Protein AF-A0A127SSP3-F1 (afdb_monomer_lite)

Radius of gyration: 11.99 Å; chains: 1; bounding box: 30×21×26 Å

Secondary structure (DSSP, 8-state):
------HHHHHHHTT-SSHHHHHHHHHHHHSS-HHHHHHTT---GGGT-S-------

Structure (mmCIF, N/CA/C/O backbone):
data_AF-A0A127SSP3-F1
#
_entry.id   AF-A0A127SSP3-F1
#
loop_
_atom_site.group_PDB
_atom_site.id
_atom_site.type_symbol
_atom_site.label_atom_id
_atom_site.label_alt_id
_atom_site.label_comp_id
_atom_site.label_a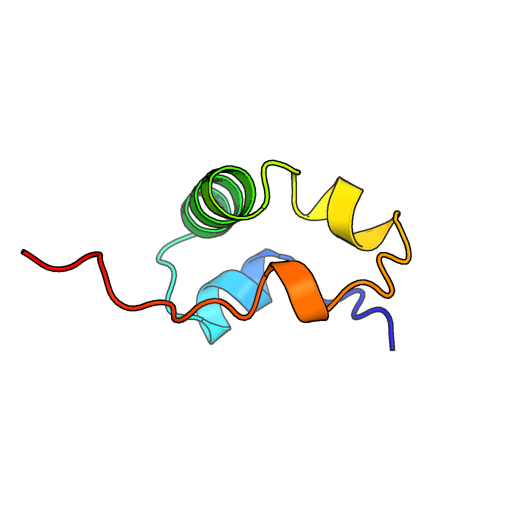sym_id
_atom_site.label_entity_id
_atom_site.label_seq_id
_atom_site.pdbx_PDB_ins_code
_atom_site.Cartn_x
_atom_site.Cartn_y
_atom_site.Cartn_z
_atom_site.occupancy
_atom_site.B_iso_or_equiv
_atom_site.auth_seq_id
_atom_site.auth_comp_id
_atom_site.auth_asym_id
_atom_site.auth_atom_id
_atom_site.pdbx_PDB_model_num
ATOM 1 N N . LYS A 1 1 ? 4.094 5.416 -16.964 1.00 46.88 1 LYS A N 1
ATOM 2 C CA . LYS A 1 1 ? 4.623 6.348 -15.939 1.00 46.88 1 LYS A CA 1
ATOM 3 C C . LYS A 1 1 ? 4.867 5.505 -14.698 1.00 46.88 1 LYS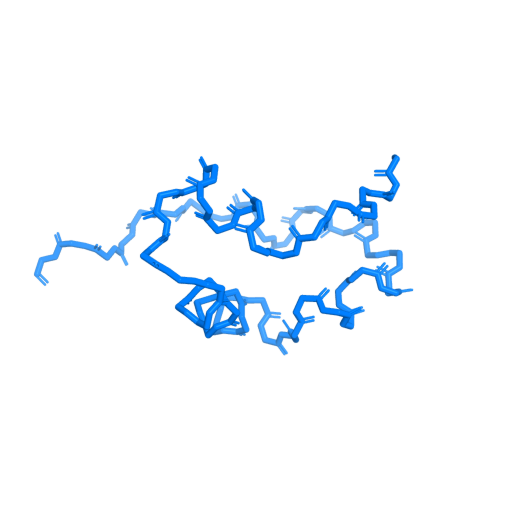 A C 1
ATOM 5 O O . LYS A 1 1 ? 3.892 5.079 -14.097 1.00 46.88 1 LYS A O 1
ATOM 10 N N . GLU A 1 2 ? 6.116 5.144 -14.401 1.00 55.81 2 GLU A N 1
ATOM 11 C CA . GLU A 1 2 ? 6.449 4.481 -13.136 1.00 55.81 2 GLU A CA 1
ATOM 12 C C . GLU A 1 2 ? 6.141 5.481 -12.023 1.00 55.81 2 GLU A C 1
ATOM 14 O O . GLU A 1 2 ? 6.817 6.500 -11.873 1.00 55.81 2 GLU A O 1
ATOM 19 N N . SER A 1 3 ? 5.027 5.285 -11.325 1.00 60.88 3 SER A N 1
ATOM 20 C CA . SER A 1 3 ? 4.671 6.177 -10.234 1.00 60.88 3 SER A CA 1
ATOM 21 C C . SER A 1 3 ? 5.623 5.895 -9.075 1.00 60.88 3 SER A C 1
ATOM 23 O O . SER A 1 3 ? 5.420 4.959 -8.305 1.00 60.88 3 SER A O 1
ATOM 25 N N . ASN A 1 4 ? 6.635 6.750 -8.910 1.00 71.81 4 ASN A N 1
ATOM 26 C CA . ASN A 1 4 ? 7.478 6.849 -7.708 1.00 71.81 4 ASN A CA 1
ATOM 27 C C . ASN A 1 4 ? 6.689 7.295 -6.457 1.00 71.81 4 ASN A C 1
ATOM 29 O O . ASN A 1 4 ? 7.268 7.699 -5.455 1.00 71.81 4 ASN A O 1
ATOM 33 N N . GLU A 1 5 ? 5.359 7.239 -6.514 1.00 85.31 5 GLU A N 1
ATOM 34 C CA . GLU A 1 5 ? 4.448 7.584 -5.434 1.00 85.31 5 GLU A CA 1
ATOM 35 C C . GLU A 1 5 ? 4.758 6.708 -4.211 1.00 85.31 5 GLU A C 1
ATOM 37 O O . GLU A 1 5 ? 4.920 5.494 -4.363 1.00 85.31 5 GLU A O 1
ATOM 42 N N . PRO A 1 6 ? 4.909 7.264 -3.003 1.00 89.00 6 PRO A N 1
ATOM 43 C CA . PRO A 1 6 ? 5.170 6.452 -1.819 1.00 89.00 6 PRO A CA 1
ATOM 44 C C . PRO A 1 6 ? 4.054 5.424 -1.577 1.00 89.00 6 PRO A C 1
ATOM 46 O O . PRO A 1 6 ? 2.877 5.705 -1.792 1.00 89.00 6 PRO A O 1
ATOM 49 N N . ILE A 1 7 ? 4.417 4.222 -1.113 1.00 88.94 7 ILE A N 1
ATOM 50 C CA . ILE A 1 7 ? 3.450 3.134 -0.859 1.00 88.94 7 ILE A CA 1
ATOM 51 C C . ILE A 1 7 ? 2.389 3.569 0.162 1.00 88.94 7 ILE A C 1
ATOM 53 O O . ILE A 1 7 ? 1.243 3.148 0.053 1.00 88.94 7 ILE A O 1
ATOM 57 N N . LEU A 1 8 ? 2.750 4.440 1.110 1.00 90.31 8 LEU A N 1
ATOM 58 C CA . LEU A 1 8 ? 1.816 5.017 2.073 1.00 90.31 8 LEU A CA 1
ATOM 59 C C . LEU A 1 8 ? 0.640 5.739 1.393 1.00 90.31 8 LEU A C 1
ATOM 61 O O . LEU A 1 8 ? -0.503 5.435 1.708 1.00 90.31 8 LEU A O 1
ATOM 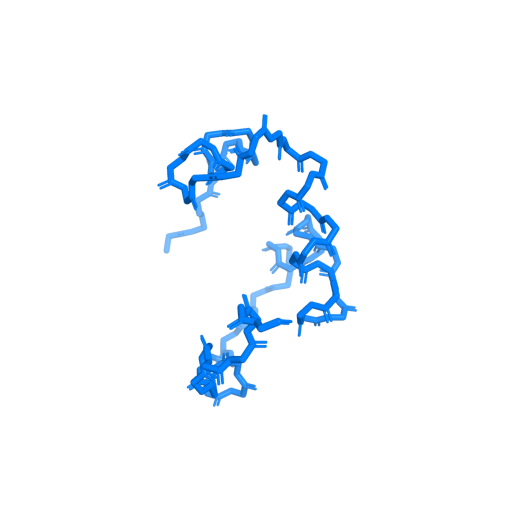65 N N . TYR A 1 9 ? 0.899 6.600 0.405 1.00 91.44 9 TYR A N 1
ATOM 66 C CA . TYR A 1 9 ? -0.170 7.309 -0.310 1.00 91.44 9 TYR A CA 1
ATOM 67 C C . TYR A 1 9 ? -1.065 6.362 -1.109 1.00 91.44 9 TYR A C 1
ATOM 69 O O . TYR A 1 9 ? -2.277 6.552 -1.172 1.00 91.44 9 TYR A O 1
ATOM 77 N N . LEU A 1 10 ? -0.490 5.302 -1.685 1.00 90.06 10 LEU A N 1
ATOM 78 C CA . LEU A 1 10 ? -1.281 4.258 -2.336 1.00 90.06 10 LEU A CA 1
ATOM 79 C C . LEU A 1 10 ? -2.170 3.525 -1.326 1.00 90.06 10 LEU A C 1
ATOM 81 O O . LEU A 1 10 ? -3.312 3.209 -1.647 1.00 90.06 10 LEU A O 1
ATOM 85 N N . ALA A 1 11 ? -1.669 3.268 -0.117 1.00 91.81 11 ALA A N 1
ATOM 86 C CA . ALA A 1 11 ? -2.445 2.620 0.933 1.00 91.81 11 ALA A CA 1
ATOM 87 C C . ALA A 1 11 ? -3.665 3.472 1.292 1.00 91.81 11 ALA A C 1
ATOM 89 O O . ALA A 1 11 ? -4.784 2.974 1.212 1.00 91.81 11 ALA A O 1
ATOM 90 N N . GLU A 1 12 ? -3.463 4.763 1.556 1.00 92.56 12 GLU A N 1
ATOM 91 C CA . GLU A 1 12 ? -4.548 5.703 1.852 1.00 92.56 12 GLU A CA 1
ATOM 92 C C . GLU A 1 12 ? -5.545 5.809 0.689 1.00 92.56 12 GLU A C 1
ATOM 94 O O . GLU A 1 12 ? -6.753 5.684 0.884 1.00 92.56 12 GLU A O 1
ATOM 99 N N . ARG A 1 13 ? -5.049 5.960 -0.546 1.00 91.81 13 ARG A N 1
ATOM 100 C CA . ARG A 1 13 ? -5.878 6.100 -1.754 1.00 91.81 13 ARG A CA 1
ATOM 101 C C . ARG A 1 13 ? -6.760 4.884 -2.027 1.00 91.81 13 ARG A C 1
ATOM 103 O O . ARG A 1 13 ? -7.875 5.045 -2.516 1.00 91.81 13 ARG A O 1
ATOM 110 N N . TYR A 1 14 ? -6.258 3.684 -1.749 1.00 89.19 14 TYR A N 1
ATOM 111 C CA . TYR A 1 14 ? -6.996 2.433 -1.932 1.00 89.19 14 TYR A CA 1
ATOM 112 C C . TYR A 1 14 ? -7.724 1.965 -0.660 1.00 89.19 14 TYR A C 1
ATOM 114 O O . TYR A 1 14 ? -8.286 0.874 -0.661 1.00 89.19 14 TYR A O 1
ATOM 122 N N . GLY A 1 15 ? -7.749 2.775 0.406 1.00 92.19 15 GLY A N 1
ATOM 123 C CA . GLY A 1 15 ? -8.533 2.506 1.616 1.00 92.19 15 GLY A CA 1
ATOM 124 C C . GLY A 1 15 ? -7.911 1.498 2.586 1.00 92.19 15 GLY A C 1
ATOM 125 O O . GLY A 1 15 ? -8.618 0.922 3.409 1.00 92.19 15 GLY A O 1
ATOM 126 N N . PHE A 1 16 ? -6.602 1.266 2.511 1.00 92.12 16 PHE A N 1
ATOM 127 C CA . PHE A 1 16 ? -5.886 0.470 3.503 1.00 92.12 16 PHE A CA 1
ATOM 128 C C . PHE A 1 16 ? -5.579 1.308 4.745 1.00 92.12 16 PHE A C 1
ATOM 130 O O . PHE A 1 16 ? -5.099 2.433 4.648 1.00 92.12 16 PHE A O 1
ATOM 137 N N . GLU A 1 17 ? -5.760 0.707 5.921 1.00 91.62 17 GLU A N 1
ATOM 138 C CA . GLU A 1 17 ? -5.442 1.320 7.221 1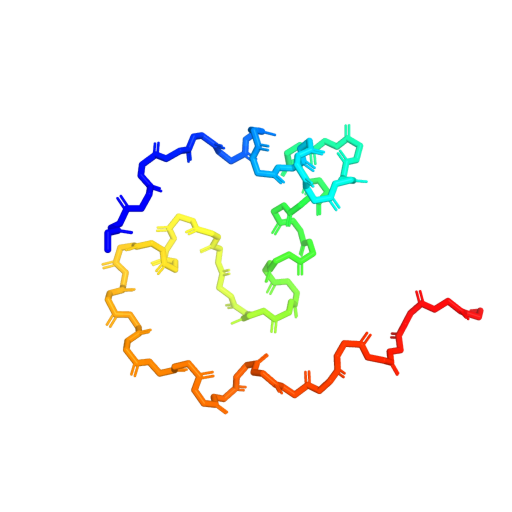.00 91.62 17 GLU A CA 1
ATOM 139 C C . GLU A 1 17 ? -3.955 1.677 7.387 1.00 91.62 17 GLU A C 1
ATOM 141 O O . GLU A 1 17 ? -3.591 2.521 8.201 1.00 91.62 17 GLU A O 1
ATOM 146 N N . SER A 1 18 ? -3.071 0.996 6.650 1.00 92.00 18 SER A N 1
ATOM 147 C CA . SER A 1 18 ? -1.631 1.190 6.751 1.00 92.00 18 SER A CA 1
ATOM 148 C C . SER A 1 18 ? -0.891 0.715 5.503 1.00 92.00 18 SER A C 1
ATOM 150 O O . SER A 1 18 ? -1.344 -0.158 4.753 1.00 92.00 18 SER A O 1
ATOM 152 N N . GLN A 1 19 ? 0.335 1.220 5.340 1.00 93.25 19 GLN A N 1
ATOM 153 C CA . GLN A 1 19 ? 1.278 0.744 4.326 1.00 93.25 19 GLN A CA 1
ATOM 154 C C . GLN A 1 19 ? 1.552 -0.767 4.440 1.00 93.25 19 GLN A C 1
ATOM 156 O O . GLN A 1 19 ? 1.795 -1.446 3.439 1.00 93.25 19 GLN A O 1
ATOM 161 N N . GLN A 1 20 ? 1.542 -1.296 5.666 1.00 93.31 20 GLN A N 1
ATOM 162 C CA . GLN A 1 20 ? 1.856 -2.6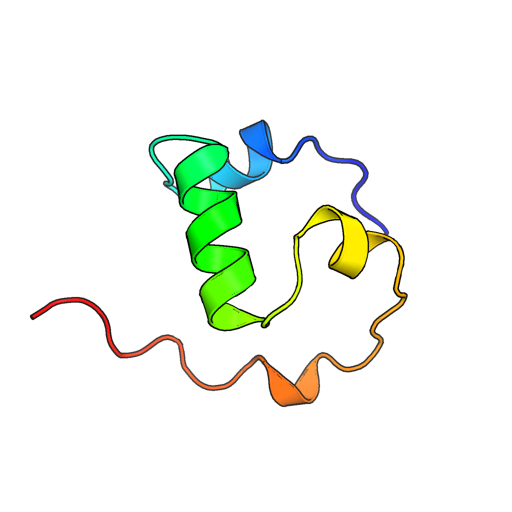93 5.962 1.00 93.31 20 GLN A CA 1
ATOM 163 C C . GLN A 1 20 ? 0.731 -3.607 5.474 1.00 93.31 20 GLN A C 1
ATOM 165 O O . GLN A 1 20 ? 1.011 -4.596 4.792 1.00 93.31 20 GLN A O 1
ATOM 170 N N . THR A 1 21 ? -0.526 -3.231 5.734 1.00 92.50 21 THR A N 1
ATOM 171 C CA . THR A 1 21 ? -1.708 -3.956 5.249 1.00 92.50 21 THR A CA 1
ATOM 172 C C . THR A 1 21 ? -1.728 -3.985 3.721 1.00 92.50 21 THR A C 1
ATOM 174 O O . THR A 1 21 ? -1.840 -5.066 3.145 1.00 92.50 21 THR A O 1
ATOM 177 N N . LEU A 1 22 ? -1.480 -2.848 3.053 1.00 92.12 22 LEU A N 1
ATOM 178 C CA . LEU A 1 22 ? -1.337 -2.809 1.591 1.00 92.12 22 LEU A CA 1
ATOM 179 C C . LEU A 1 22 ? -0.214 -3.738 1.106 1.00 92.12 22 LEU A C 1
ATOM 181 O O . LEU A 1 22 ? -0.417 -4.527 0.189 1.00 92.12 22 LEU A O 1
ATOM 185 N N . THR A 1 23 ? 0.974 -3.668 1.712 1.00 90.44 23 THR A N 1
ATOM 186 C CA . THR A 1 23 ? 2.140 -4.464 1.287 1.00 90.44 23 THR A CA 1
ATOM 187 C C . THR A 1 23 ? 1.877 -5.964 1.416 1.00 90.44 23 THR A C 1
ATOM 189 O O . THR A 1 23 ? 2.233 -6.732 0.519 1.00 90.44 23 THR A O 1
ATOM 192 N N . ARG A 1 24 ? 1.236 -6.387 2.512 1.00 92.56 24 ARG A N 1
ATOM 193 C CA . ARG A 1 24 ? 0.858 -7.783 2.752 1.00 92.56 24 ARG A CA 1
ATOM 194 C C . ARG A 1 24 ? -0.178 -8.257 1.737 1.00 92.56 24 ARG A C 1
ATOM 196 O O . ARG A 1 24 ? 0.029 -9.297 1.121 1.00 92.56 24 ARG A O 1
ATOM 203 N N . THR A 1 25 ? -1.246 -7.491 1.528 1.00 90.69 25 THR A N 1
ATOM 204 C CA . THR A 1 25 ? -2.300 -7.831 0.561 1.00 90.69 25 THR A CA 1
ATOM 205 C C . THR A 1 25 ? -1.757 -7.877 -0.863 1.00 90.69 25 THR A C 1
ATOM 207 O O . THR A 1 25 ? -1.999 -8.844 -1.578 1.00 90.69 25 THR A O 1
ATOM 210 N N . PHE A 1 26 ? -0.941 -6.896 -1.252 1.00 89.88 26 PHE A N 1
ATOM 211 C CA . PHE A 1 26 ? -0.298 -6.857 -2.561 1.00 89.88 26 PHE A CA 1
ATOM 212 C C . PHE A 1 26 ? 0.597 -8.079 -2.782 1.00 89.88 26 PHE A C 1
ATOM 214 O O . PHE A 1 26 ? 0.478 -8.749 -3.804 1.00 89.88 26 PHE A O 1
ATOM 221 N N . LYS A 1 27 ? 1.461 -8.417 -1.814 1.00 88.81 27 LYS A N 1
ATOM 222 C CA . LYS A 1 27 ? 2.315 -9.607 -1.907 1.00 88.81 27 LYS A CA 1
ATOM 223 C C . LYS A 1 27 ? 1.481 -10.884 -2.012 1.00 88.81 27 LYS A C 1
ATOM 225 O O . LYS A 1 27 ? 1.815 -11.728 -2.825 1.00 88.81 27 LYS A O 1
ATOM 230 N N . ASN A 1 28 ? 0.418 -11.026 -1.223 1.00 88.62 28 ASN A N 1
ATOM 231 C CA . ASN A 1 28 ? -0.445 -12.208 -1.289 1.00 88.62 28 ASN A CA 1
ATOM 232 C C . ASN A 1 28 ? -1.150 -12.340 -2.648 1.00 88.62 28 ASN A C 1
ATOM 234 O O . ASN A 1 28 ? -1.379 -13.453 -3.102 1.00 88.62 28 ASN A O 1
ATOM 238 N N . TYR A 1 29 ? -1.489 -11.219 -3.288 1.00 86.25 29 TYR A N 1
ATOM 239 C CA . TYR A 1 29 ? -2.185 -11.214 -4.573 1.00 86.25 29 TYR A CA 1
ATOM 240 C C . TYR A 1 29 ? -1.244 -11.430 -5.767 1.00 86.25 29 TYR A C 1
ATOM 242 O O . TYR A 1 29 ? -1.534 -12.217 -6.663 1.00 86.25 29 TYR A O 1
ATOM 250 N N . PHE A 1 30 ? -0.107 -10.733 -5.790 1.00 84.00 30 PHE A N 1
ATOM 251 C CA . PHE A 1 30 ? 0.832 -10.752 -6.917 1.00 84.00 30 PHE A CA 1
ATOM 252 C C . PHE A 1 30 ? 2.000 -11.738 -6.735 1.00 84.00 30 PHE A C 1
ATOM 254 O O . PHE A 1 30 ? 2.803 -11.899 -7.652 1.00 84.00 30 PHE A O 1
ATOM 261 N N . ASP A 1 31 ? 2.135 -12.359 -5.559 1.00 86.94 31 ASP A N 1
ATOM 262 C CA . ASP A 1 31 ? 3.289 -13.171 -5.119 1.00 86.94 31 ASP A CA 1
ATOM 263 C C . ASP A 1 31 ? 4.642 -12.430 -5.194 1.00 86.94 31 ASP A C 1
ATOM 265 O O . ASP A 1 31 ? 5.734 -13.000 -5.210 1.00 86.94 31 ASP A O 1
ATOM 269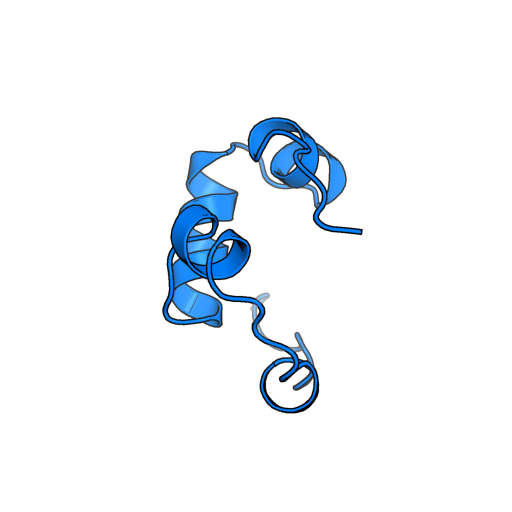 N N . VAL A 1 32 ? 4.596 -11.097 -5.243 1.00 85.88 32 VAL A N 1
ATOM 270 C CA . VAL A 1 32 ? 5.785 -10.252 -5.345 1.00 85.88 32 VAL A CA 1
ATOM 271 C C . VAL A 1 32 ? 5.611 -8.985 -4.507 1.00 85.88 32 VAL A C 1
ATOM 273 O O . VAL A 1 32 ? 4.540 -8.377 -4.508 1.00 85.88 32 VAL A O 1
ATOM 276 N N . PRO A 1 33 ? 6.641 -8.551 -3.755 1.00 85.62 33 PRO A N 1
ATOM 277 C CA . PRO A 1 33 ? 6.574 -7.301 -3.008 1.00 85.62 33 PRO A CA 1
ATOM 278 C C . PRO A 1 33 ? 6.389 -6.082 -3.929 1.00 85.62 33 PRO A C 1
ATOM 280 O O . PRO A 1 33 ? 6.988 -6.055 -5.008 1.00 85.62 33 PRO A O 1
ATOM 283 N N . PRO A 1 34 ? 5.694 -5.017 -3.481 1.00 82.25 34 PRO A N 1
ATOM 284 C CA . PRO A 1 34 ? 5.456 -3.811 -4.280 1.00 82.25 34 PRO A CA 1
ATOM 285 C C . PRO A 1 34 ? 6.733 -3.182 -4.850 1.00 82.25 34 PRO A C 1
ATOM 287 O O . PRO A 1 34 ? 6.757 -2.744 -5.994 1.00 82.25 34 PRO A O 1
ATOM 290 N N . HIS A 1 35 ? 7.822 -3.170 -4.072 1.00 83.56 35 HIS A N 1
ATOM 291 C CA . HIS A 1 35 ? 9.107 -2.629 -4.523 1.00 83.56 35 HIS A CA 1
ATOM 292 C C . HIS A 1 35 ? 9.700 -3.441 -5.680 1.00 83.56 35 HIS A C 1
ATOM 294 O O . HIS A 1 35 ? 10.178 -2.871 -6.655 1.00 83.56 35 HIS A O 1
ATOM 300 N N . LYS A 1 36 ? 9.640 -4.778 -5.598 1.00 82.50 36 LYS A N 1
ATOM 301 C CA . LYS A 1 36 ? 10.095 -5.644 -6.691 1.00 82.50 36 LYS A CA 1
ATOM 302 C C . LYS A 1 36 ? 9.209 -5.472 -7.920 1.00 82.50 36 LYS A C 1
ATOM 304 O O . LYS A 1 36 ? 9.758 -5.305 -8.999 1.00 82.50 36 LYS A O 1
ATOM 309 N N . TYR A 1 37 ? 7.888 -5.422 -7.729 1.00 82.81 37 TYR A N 1
ATOM 310 C CA . TYR A 1 37 ? 6.920 -5.192 -8.803 1.00 82.81 37 TYR A CA 1
ATOM 311 C C . TYR A 1 37 ? 7.183 -3.885 -9.557 1.00 82.81 37 TYR A C 1
ATOM 313 O O . TYR A 1 37 ? 7.046 -3.857 -10.769 1.00 82.81 37 TYR A O 1
ATOM 321 N N . ARG A 1 38 ? 7.604 -2.818 -8.861 1.00 82.19 38 ARG A N 1
ATOM 322 C CA . ARG A 1 38 ? 8.006 -1.550 -9.493 1.00 82.19 38 ARG A CA 1
ATOM 323 C C . ARG A 1 38 ? 9.256 -1.681 -10.351 1.00 82.19 38 ARG A C 1
ATOM 325 O O . ARG A 1 38 ? 9.278 -1.161 -11.451 1.00 82.19 38 ARG A O 1
ATOM 332 N N . MET A 1 39 ? 10.291 -2.348 -9.841 1.00 77.12 39 MET A N 1
ATOM 333 C CA . MET A 1 39 ? 11.571 -2.480 -10.549 1.00 77.12 39 MET A CA 1
ATOM 334 C C . MET A 1 39 ? 11.468 -3.381 -11.779 1.00 77.12 39 MET A C 1
ATOM 336 O O . MET A 1 39 ? 12.194 -3.217 -12.757 1.00 77.12 39 MET A O 1
ATOM 340 N N . THR A 1 40 ? 10.593 -4.378 -11.723 1.00 69.62 40 THR A N 1
ATOM 341 C CA . THR A 1 40 ? 10.266 -5.186 -12.884 1.00 69.62 40 THR A CA 1
ATOM 342 C C . THR A 1 40 ? 9.266 -4.410 -13.731 1.00 69.62 40 THR A C 1
ATOM 344 O O . THR A 1 40 ? 8.118 -4.287 -13.327 1.00 69.62 40 THR A O 1
ATOM 347 N N . ASN A 1 41 ? 9.661 -3.929 -14.914 1.00 58.81 41 ASN A N 1
ATOM 348 C CA . ASN A 1 41 ? 8.744 -3.452 -15.963 1.00 58.81 41 ASN A CA 1
ATOM 349 C C . ASN A 1 41 ? 7.814 -4.601 -16.421 1.00 58.81 41 ASN A C 1
ATOM 351 O O . ASN A 1 41 ? 7.920 -5.097 -17.542 1.00 58.81 41 ASN A O 1
ATOM 355 N N . MET A 1 42 ? 6.933 -5.093 -15.547 1.00 58.47 42 MET A N 1
ATOM 356 C CA . MET A 1 42 ? 5.995 -6.174 -15.824 1.00 58.47 42 MET A CA 1
ATOM 357 C C . MET A 1 42 ? 4.906 -5.617 -16.739 1.00 58.47 42 MET A C 1
ATOM 359 O O . MET A 1 42 ? 3.820 -5.271 -16.293 1.00 58.47 42 MET A O 1
ATOM 363 N N . GLN A 1 43 ? 5.199 -5.549 -18.038 1.00 50.81 43 GLN A N 1
ATOM 364 C CA . GLN A 1 43 ? 4.266 -5.253 -19.136 1.00 50.81 43 GLN A CA 1
ATOM 365 C C . GLN A 1 43 ? 3.227 -6.382 -19.337 1.00 50.81 43 GLN A C 1
ATOM 367 O O . GLN A 1 43 ? 2.814 -6.684 -20.450 1.00 50.81 43 GLN A O 1
ATOM 372 N N . GLY A 1 44 ? 2.843 -7.070 -18.261 1.00 50.75 44 GLY A N 1
ATOM 373 C CA . GLY A 1 44 ? 1.984 -8.249 -18.258 1.00 50.75 44 GLY A CA 1
ATOM 374 C C . GLY A 1 44 ? 0.707 -7.990 -17.473 1.00 50.75 44 GLY A C 1
ATOM 375 O O . GLY A 1 44 ? 0.386 -8.747 -16.560 1.00 50.75 44 GLY A O 1
ATOM 376 N N . GLU A 1 45 ? -0.002 -6.911 -17.801 1.00 52.91 45 GLU A N 1
ATOM 377 C CA . GLU A 1 45 ? -1.271 -6.522 -17.167 1.00 52.91 45 GLU A CA 1
ATOM 378 C C . GLU A 1 45 ? -2.355 -7.613 -17.307 1.00 52.91 45 GLU A C 1
ATOM 380 O O . GLU A 1 45 ? -3.257 -7.709 -16.481 1.00 52.91 45 GLU A O 1
ATOM 385 N N . SER A 1 46 ? -2.233 -8.522 -18.279 1.00 54.00 46 SER A N 1
ATOM 386 C CA . SER A 1 46 ? -3.277 -9.507 -18.590 1.00 54.00 46 SER A CA 1
ATOM 387 C C . SER A 1 46 ? -3.464 -10.633 -17.564 1.00 54.00 46 SER A C 1
ATOM 389 O O . SER A 1 46 ? -4.532 -11.232 -17.542 1.00 54.00 46 SER A O 1
ATOM 391 N N . ARG A 1 47 ? -2.470 -10.948 -16.717 1.00 57.09 47 ARG A N 1
ATOM 392 C CA . ARG A 1 47 ? -2.539 -12.107 -15.788 1.00 57.09 47 ARG A CA 1
ATOM 393 C C . ARG A 1 47 ? -3.041 -11.778 -14.380 1.00 57.09 47 ARG A C 1
ATOM 395 O O . ARG A 1 47 ? -3.144 -12.672 -13.548 1.00 57.09 47 ARG A O 1
ATOM 402 N N . PHE A 1 48 ? -3.264 -10.499 -14.082 1.00 58.00 48 PHE A N 1
ATOM 403 C CA . PHE A 1 48 ? -3.620 -10.040 -12.734 1.00 58.00 48 PHE A CA 1
ATOM 404 C C . PHE A 1 48 ? -4.959 -9.289 -12.676 1.00 58.00 48 PHE A C 1
ATOM 406 O O . PHE A 1 48 ? -5.436 -8.989 -11.585 1.00 58.00 48 PHE A O 1
ATOM 413 N N . LEU A 1 49 ? -5.598 -9.038 -13.825 1.00 57.38 49 LEU A N 1
ATOM 414 C CA . LEU A 1 49 ? -6.941 -8.451 -13.955 1.00 57.38 49 LEU A CA 1
ATOM 415 C C . LEU A 1 49 ? -8.066 -9.501 -13.863 1.00 57.38 49 LEU A C 1
ATOM 417 O O . LEU A 1 49 ? -9.107 -9.382 -14.503 1.00 57.38 49 LEU A O 1
ATOM 421 N N . HIS A 1 50 ? -7.850 -10.566 -13.098 1.00 56.84 50 HIS A N 1
ATOM 422 C CA . HIS A 1 50 ? -8.883 -11.555 -12.816 1.00 56.84 50 HIS A CA 1
ATOM 423 C C . HIS A 1 50 ? -9.739 -10.957 -11.686 1.00 56.84 50 HIS A C 1
ATOM 425 O O . HIS A 1 50 ? -9.177 -10.344 -10.779 1.00 56.84 50 HIS A O 1
ATOM 431 N N . PRO A 1 51 ? -11.078 -11.030 -11.748 1.00 51.00 51 PRO A N 1
ATOM 432 C CA . PRO A 1 51 ? -11.934 -10.147 -10.966 1.00 51.00 51 PRO A CA 1
ATOM 433 C C . PRO A 1 51 ? -11.697 -10.317 -9.462 1.00 51.00 51 PRO A C 1
ATOM 435 O O . PRO A 1 51 ? -11.776 -11.426 -8.935 1.00 51.00 51 PRO A O 1
ATOM 438 N N . LEU A 1 52 ? -11.443 -9.185 -8.795 1.00 55.25 52 LEU A N 1
ATOM 439 C CA . LEU A 1 52 ? -11.297 -8.979 -7.347 1.00 55.25 52 LEU A CA 1
ATOM 440 C C . LEU A 1 52 ? -12.608 -9.271 -6.585 1.00 55.25 52 LEU A C 1
ATOM 442 O O . LEU A 1 52 ? -13.074 -8.458 -5.793 1.00 55.25 52 LEU A O 1
ATOM 446 N N . ASN A 1 53 ? -13.249 -10.406 -6.855 1.00 52.09 53 ASN A N 1
ATOM 447 C CA . ASN A 1 53 ? -14.567 -10.745 -6.336 1.00 52.09 53 ASN A CA 1
ATOM 448 C C . ASN A 1 53 ? -14.512 -11.954 -5.401 1.00 52.09 53 ASN A C 1
ATOM 450 O O . ASN A 1 53 ? -15.197 -12.940 -5.651 1.00 52.09 53 ASN A O 1
ATOM 454 N N . HIS A 1 54 ? -13.688 -11.905 -4.350 1.00 53.75 54 HIS A N 1
ATOM 455 C CA . HIS A 1 54 ? -13.916 -12.733 -3.161 1.00 53.75 54 HIS A CA 1
ATOM 456 C C . HIS A 1 54 ? -13.016 -12.328 -1.982 1.00 53.75 54 HIS A C 1
ATOM 458 O O . HIS A 1 54 ? -11.967 -12.928 -1.770 1.00 53.75 54 HIS A O 1
ATOM 464 N N . TYR A 1 55 ? -13.413 -11.327 -1.193 1.00 48.59 55 TYR A N 1
ATOM 465 C CA . TYR A 1 55 ? -13.110 -11.337 0.246 1.00 48.59 55 TYR A CA 1
ATOM 466 C C . TYR A 1 55 ? -14.050 -10.388 1.000 1.00 48.59 55 TYR A C 1
ATOM 468 O O . TYR A 1 55 ? -13.690 -9.267 1.344 1.00 48.59 55 TYR A O 1
ATOM 476 N N . ASN A 1 56 ? -15.294 -10.832 1.184 1.00 42.91 56 ASN A N 1
ATOM 477 C CA . ASN A 1 56 ? -16.156 -10.398 2.283 1.00 42.91 56 ASN A CA 1
ATOM 478 C C . ASN A 1 56 ? -17.283 -11.428 2.451 1.00 42.91 56 ASN A C 1
ATOM 480 O O . ASN A 1 56 ? -18.341 -11.332 1.828 1.00 42.91 56 ASN A O 1
ATOM 484 N N . SER A 1 57 ? -17.022 -12.461 3.247 1.00 38.53 57 SER A N 1
ATOM 485 C CA . SER A 1 57 ? -18.009 -13.296 3.942 1.00 38.53 57 SER A CA 1
ATOM 486 C C . SER A 1 57 ? -17.344 -13.852 5.191 1.00 38.53 57 SER A C 1
ATOM 488 O O . SER A 1 57 ? -16.182 -14.300 5.063 1.00 38.53 57 SER A O 1
#

pLDDT: mean 75.47, std 17.41, range [38.53, 93.31]

Foldseek 3Di:
DLPPPDLQVVCVVVVHPGSVRSQVVVCVQVVDGPVVVSVPPCPPPPPRVPDPPDDDD

Sequence (57 aa):
KESNEPILYLAERYGFESQQTLTRTFKNYFDVPPHKYRMTNMQGESRFLHPLNHYNS